Protein AF-A0A1V4QJV8-F1 (afdb_monomer_lite)

Sequence (80 aa):
MADEILSLDEADLSTILSHYKKIMENFQPTPEWERAVVAFFIINAVRVKNNLLQGYILKQNFQCNSHDCPCRTPRLRLVK

Structure (mmCIF, N/CA/C/O backbone):
data_AF-A0A1V4QJV8-F1
#
_entry.id   AF-A0A1V4QJV8-F1
#
loop_
_atom_site.group_PDB
_atom_site.id
_atom_site.type_symbol
_atom_site.label_atom_id
_atom_site.label_alt_id
_atom_site.label_comp_id
_atom_site.label_asym_id
_atom_site.label_entity_id
_atom_site.label_seq_id
_atom_site.pdbx_PDB_ins_code
_atom_site.Cartn_x
_atom_site.Cartn_y
_atom_site.Cartn_z
_atom_site.occupancy
_atom_site.B_iso_or_equiv
_atom_site.auth_seq_id
_atom_site.auth_comp_id
_atom_site.auth_asym_id
_atom_site.auth_atom_id
_atom_site.pdbx_PDB_model_num
ATOM 1 N N . MET A 1 1 ? -10.673 -9.126 -5.192 1.00 67.50 1 MET A N 1
ATOM 2 C CA . MET A 1 1 ? -9.829 -8.350 -4.256 1.00 67.50 1 MET A CA 1
ATOM 3 C C . MET A 1 1 ? -8.334 -8.489 -4.521 1.00 67.50 1 MET A C 1
ATOM 5 O O . MET A 1 1 ? -7.734 -7.491 -4.886 1.00 67.50 1 MET A O 1
ATOM 9 N N . ALA A 1 2 ? -7.701 -9.662 -4.380 1.00 74.94 2 ALA A N 1
ATOM 10 C CA . ALA A 1 2 ? -6.255 -9.777 -4.643 1.00 74.94 2 ALA A CA 1
ATOM 11 C C . ALA A 1 2 ? -5.890 -9.464 -6.109 1.00 74.94 2 ALA A C 1
ATOM 13 O O . ALA A 1 2 ? -5.005 -8.649 -6.355 1.00 74.94 2 ALA A O 1
ATOM 14 N N . ASP A 1 3 ? -6.629 -10.032 -7.066 1.00 82.56 3 ASP A N 1
ATOM 15 C CA . ASP A 1 3 ? -6.408 -9.791 -8.501 1.00 82.56 3 ASP A CA 1
ATOM 16 C C . ASP A 1 3 ? -6.671 -8.336 -8.908 1.00 82.56 3 ASP A C 1
ATOM 18 O O . ASP A 1 3 ? -5.966 -7.785 -9.747 1.00 82.56 3 ASP A O 1
ATOM 22 N N . GLU A 1 4 ? -7.635 -7.682 -8.257 1.00 84.06 4 GLU A N 1
ATOM 23 C CA . GLU A 1 4 ? -7.928 -6.260 -8.470 1.00 84.06 4 GLU A CA 1
ATOM 24 C C . GLU A 1 4 ? -6.731 -5.401 -8.051 1.00 84.06 4 GLU A C 1
ATOM 26 O O . GLU A 1 4 ? -6.261 -4.590 -8.840 1.00 84.06 4 GLU A O 1
ATOM 31 N N . ILE A 1 5 ? -6.165 -5.633 -6.860 1.00 84.00 5 ILE A N 1
ATOM 32 C CA . ILE A 1 5 ? -4.985 -4.895 -6.374 1.00 84.00 5 ILE A CA 1
ATOM 33 C C . ILE A 1 5 ? -3.767 -5.136 -7.279 1.00 84.00 5 ILE A C 1
ATOM 35 O O . ILE A 1 5 ? -2.973 -4.226 -7.500 1.00 84.00 5 ILE A O 1
ATOM 39 N N . LEU A 1 6 ? -3.615 -6.347 -7.822 1.00 86.25 6 LEU A N 1
ATOM 40 C CA . LEU A 1 6 ? -2.523 -6.681 -8.740 1.00 86.25 6 LEU A CA 1
ATOM 41 C C . LEU A 1 6 ? -2.651 -6.016 -10.117 1.00 86.25 6 LEU A C 1
ATOM 43 O O . LEU A 1 6 ? -1.643 -5.904 -10.811 1.00 86.25 6 LEU A O 1
ATOM 47 N N . SER A 1 7 ? -3.859 -5.602 -10.506 1.00 86.62 7 SER A N 1
ATOM 48 C CA . SER A 1 7 ? -4.133 -4.959 -11.798 1.00 86.62 7 SER A CA 1
ATOM 49 C C . SER A 1 7 ? -3.898 -3.444 -11.809 1.00 86.62 7 SER A C 1
ATOM 51 O O . SER A 1 7 ? -3.840 -2.849 -12.882 1.00 86.62 7 SER A O 1
ATOM 53 N N . LEU A 1 8 ? -3.756 -2.829 -10.632 1.00 87.12 8 LEU A N 1
ATOM 54 C CA . LEU A 1 8 ? -3.572 -1.387 -10.481 1.00 87.12 8 LEU A CA 1
ATOM 55 C C . LEU A 1 8 ? -2.147 -0.944 -10.816 1.00 87.12 8 LEU A C 1
ATOM 57 O O . LEU A 1 8 ? -1.174 -1.663 -10.562 1.00 87.12 8 LEU A O 1
ATOM 61 N N . ASP A 1 9 ? -2.027 0.280 -11.327 1.00 88.94 9 ASP A N 1
ATOM 62 C CA . ASP A 1 9 ? -0.734 0.921 -11.526 1.00 88.94 9 ASP A CA 1
ATOM 63 C C . ASP A 1 9 ? -0.171 1.522 -10.219 1.00 88.94 9 ASP A C 1
ATOM 65 O O . ASP A 1 9 ? -0.821 1.566 -9.170 1.00 88.94 9 ASP A O 1
ATOM 69 N N . GLU A 1 10 ? 1.089 1.963 -10.250 1.00 87.81 10 GLU A N 1
ATOM 70 C CA . GLU A 1 10 ? 1.772 2.473 -9.054 1.00 87.81 10 GLU A CA 1
ATOM 71 C C . GLU A 1 10 ? 1.156 3.787 -8.527 1.00 87.81 10 GLU A C 1
ATOM 73 O O . GLU A 1 10 ? 1.217 4.057 -7.322 1.00 87.81 10 GLU A O 1
ATOM 78 N N . ALA A 1 11 ? 0.544 4.600 -9.396 1.00 90.12 11 ALA A N 1
ATOM 79 C CA . ALA A 1 11 ? -0.089 5.858 -9.008 1.00 90.12 11 ALA A CA 1
ATOM 80 C C . ALA A 1 11 ? -1.405 5.599 -8.258 1.00 90.12 11 ALA A C 1
ATOM 82 O O . ALA A 1 11 ? -1.646 6.187 -7.193 1.00 90.12 11 ALA A O 1
ATOM 83 N N . ASP A 1 12 ? -2.202 4.657 -8.754 1.00 91.38 12 ASP A N 1
ATOM 84 C CA . ASP A 1 12 ? -3.433 4.200 -8.120 1.00 91.38 12 ASP A CA 1
ATOM 85 C C . ASP A 1 12 ? -3.141 3.527 -6.777 1.00 91.38 12 ASP A C 1
ATOM 87 O O . ASP A 1 12 ? -3.742 3.876 -5.754 1.00 91.38 12 ASP A O 1
ATOM 91 N N . LEU A 1 13 ? -2.144 2.634 -6.731 1.00 92.81 13 LEU A N 1
ATOM 92 C CA . LEU A 1 13 ? -1.704 1.995 -5.488 1.00 92.81 13 LEU A CA 1
ATOM 93 C C . LEU A 1 13 ? -1.257 3.031 -4.445 1.00 92.81 13 LEU A C 1
ATOM 95 O O . LEU A 1 13 ? -1.585 2.895 -3.266 1.00 92.81 13 LEU A O 1
ATOM 99 N N . SER A 1 14 ? -0.541 4.085 -4.851 1.00 93.00 14 SER A N 1
ATOM 100 C CA . SER A 1 14 ? -0.117 5.169 -3.952 1.00 93.00 14 SER A CA 1
ATOM 101 C C . SER A 1 14 ? -1.303 5.974 -3.404 1.00 93.00 14 SER A C 1
ATOM 103 O O . SER A 1 14 ? -1.349 6.309 -2.212 1.00 93.00 14 SER A O 1
ATOM 105 N N . THR A 1 15 ? -2.293 6.244 -4.256 1.00 94.44 15 THR A N 1
ATOM 106 C CA . THR A 1 15 ? -3.513 6.976 -3.891 1.00 94.44 15 THR A CA 1
ATOM 107 C C . THR A 1 15 ? -4.337 6.194 -2.871 1.00 94.44 15 THR A C 1
ATOM 109 O O . THR A 1 15 ? -4.682 6.720 -1.808 1.00 94.44 15 THR A O 1
ATOM 112 N N . ILE A 1 16 ? -4.589 4.913 -3.145 1.00 92.81 16 ILE A N 1
ATOM 113 C CA . ILE A 1 16 ? -5.380 4.040 -2.271 1.00 92.81 16 ILE A CA 1
ATOM 114 C C . ILE A 1 16 ? -4.636 3.777 -0.954 1.00 92.81 16 ILE A C 1
ATOM 116 O O . ILE A 1 16 ? -5.239 3.837 0.119 1.00 92.81 16 ILE A O 1
ATOM 120 N N . LEU A 1 17 ? -3.314 3.571 -0.992 1.00 94.81 17 LEU A N 1
ATOM 121 C CA . LEU A 1 17 ? -2.509 3.429 0.225 1.00 94.81 17 LEU A CA 1
ATOM 122 C C . LEU A 1 17 ? -2.617 4.672 1.120 1.00 94.81 17 LEU A C 1
ATOM 124 O O . LEU A 1 17 ? -2.761 4.546 2.335 1.00 94.81 17 LEU A O 1
ATOM 128 N N . SER A 1 18 ? -2.583 5.870 0.531 1.00 95.19 18 SER A N 1
ATOM 129 C CA . SER A 1 18 ? -2.716 7.133 1.270 1.00 95.19 18 SER A CA 1
ATOM 130 C C . SER A 1 18 ? -4.091 7.286 1.920 1.00 95.19 18 SER A C 1
ATOM 132 O O . SER A 1 18 ? -4.190 7.823 3.024 1.00 95.19 18 SER A O 1
ATOM 134 N N . HIS A 1 19 ? -5.149 6.798 1.269 1.00 94.25 19 HIS A N 1
ATOM 135 C CA . HIS A 1 19 ? -6.489 6.757 1.850 1.00 94.25 19 HIS A CA 1
ATOM 136 C C . HIS A 1 19 ? -6.532 5.866 3.100 1.00 94.25 19 HIS A C 1
ATOM 138 O O . HIS A 1 19 ? -6.920 6.337 4.170 1.00 94.25 19 HIS A O 1
ATOM 144 N N . TYR A 1 20 ? -6.055 4.621 3.003 1.00 94.31 20 TYR A N 1
ATOM 145 C CA . TYR A 1 20 ? -6.037 3.708 4.151 1.00 94.31 20 TYR A CA 1
ATOM 146 C C . TYR A 1 20 ? -5.094 4.168 5.265 1.00 94.31 20 TYR A C 1
ATOM 148 O O . TYR A 1 20 ? -5.425 4.022 6.439 1.00 94.31 20 TYR A O 1
ATOM 156 N N . LYS A 1 21 ? -3.972 4.812 4.923 1.00 95.06 21 LYS A N 1
ATOM 157 C CA . LYS A 1 21 ? -3.063 5.408 5.907 1.00 95.06 21 LYS A CA 1
ATOM 158 C C . LYS A 1 21 ? -3.771 6.438 6.793 1.00 95.06 21 LYS A C 1
ATOM 160 O O . LYS A 1 21 ? -3.631 6.381 8.008 1.00 95.06 21 LYS A O 1
ATOM 165 N N . LYS A 1 22 ? -4.570 7.334 6.201 1.00 95.25 22 LYS A N 1
ATOM 166 C CA . LYS A 1 22 ? -5.342 8.339 6.956 1.00 95.25 22 LYS A CA 1
ATOM 167 C C . LYS A 1 22 ? -6.349 7.704 7.915 1.00 95.25 22 LYS A C 1
ATOM 169 O O . LYS A 1 22 ? -6.557 8.217 9.007 1.00 95.25 22 LYS A O 1
ATOM 174 N N . ILE A 1 23 ? -6.966 6.590 7.516 1.00 92.50 23 ILE A N 1
ATOM 175 C CA . ILE A 1 23 ? -7.881 5.837 8.387 1.00 92.50 23 ILE A CA 1
ATOM 176 C C . ILE A 1 23 ? -7.103 5.223 9.556 1.00 92.50 23 ILE A C 1
ATOM 178 O O . ILE A 1 23 ? -7.534 5.330 10.699 1.00 92.50 23 ILE A O 1
ATOM 182 N N . MET A 1 24 ? -5.936 4.632 9.286 1.00 92.69 24 MET A N 1
ATOM 183 C CA . MET A 1 24 ? -5.092 4.021 10.316 1.00 92.69 24 MET A CA 1
ATOM 184 C C . MET A 1 24 ? -4.565 5.021 11.349 1.00 92.69 24 MET A C 1
ATOM 186 O O . MET A 1 24 ? -4.465 4.670 12.522 1.00 92.69 24 MET A O 1
ATOM 190 N N . GLU A 1 25 ? -4.230 6.244 10.926 1.00 93.56 25 GLU A N 1
ATOM 191 C CA . GLU A 1 25 ? -3.744 7.320 11.805 1.00 93.56 25 GLU A CA 1
ATOM 192 C C . GLU A 1 25 ? -4.764 7.699 12.891 1.00 93.56 25 GLU A C 1
ATOM 194 O O . GLU A 1 25 ? -4.377 8.118 13.982 1.00 93.56 25 GLU A O 1
ATOM 199 N N . ASN A 1 26 ? -6.058 7.499 12.631 1.00 92.44 26 ASN A N 1
ATOM 200 C CA . ASN A 1 26 ? -7.114 7.650 13.622 1.00 92.44 26 ASN A CA 1
ATOM 201 C C . ASN A 1 26 ? -7.461 6.287 14.236 1.00 92.44 26 ASN A C 1
ATOM 203 O O . ASN A 1 26 ? -8.334 5.574 13.739 1.00 92.44 26 ASN A O 1
ATOM 207 N N . PHE A 1 27 ? -6.761 5.909 15.308 1.00 91.44 27 PHE A N 1
ATOM 208 C CA . PHE A 1 27 ? -6.972 4.619 15.964 1.00 91.44 27 PHE A CA 1
ATOM 209 C C . PHE A 1 27 ? -8.416 4.463 16.461 1.00 91.44 27 PHE A C 1
ATOM 211 O O . PHE A 1 27 ? -8.860 5.164 17.371 1.00 91.44 27 PHE A O 1
ATOM 218 N N . GLN A 1 28 ? -9.124 3.494 15.886 1.00 91.44 28 GLN A N 1
ATOM 219 C CA . GLN A 1 28 ? -10.439 3.053 16.331 1.00 91.44 28 GLN A CA 1
ATOM 220 C C . GLN A 1 28 ? -10.456 1.525 16.285 1.00 91.44 28 GLN A C 1
ATOM 222 O O . GLN A 1 28 ? -10.269 0.976 15.212 1.00 91.44 28 GLN A O 1
ATOM 227 N N . PRO A 1 29 ? -10.661 0.795 17.389 1.00 90.19 29 PRO A N 1
ATOM 228 C CA . PRO A 1 29 ? -10.656 -0.668 17.373 1.00 90.19 29 PRO A CA 1
ATOM 229 C C . PRO A 1 29 ? -11.992 -1.214 16.841 1.00 90.19 29 PRO A C 1
ATOM 231 O O . PRO A 1 29 ? -12.744 -1.875 17.554 1.00 90.19 29 PRO A O 1
ATOM 234 N N . THR A 1 30 ? -12.322 -0.870 15.597 1.00 96.00 30 THR A N 1
ATOM 235 C CA . THR A 1 30 ? -13.520 -1.324 14.890 1.00 96.00 30 THR A CA 1
ATOM 236 C C . THR A 1 30 ? -13.143 -2.308 13.782 1.00 96.00 30 THR A C 1
ATOM 238 O O . THR A 1 30 ? -12.033 -2.237 13.242 1.00 96.00 30 THR A O 1
ATOM 241 N N . PRO A 1 31 ? -14.060 -3.205 13.378 1.00 95.44 31 PRO A N 1
ATOM 242 C CA . PRO A 1 31 ? -13.822 -4.109 12.255 1.00 95.44 31 PRO A CA 1
ATOM 243 C C . PRO A 1 31 ? -13.430 -3.377 10.964 1.00 95.44 31 PRO A C 1
ATOM 245 O O . PRO A 1 31 ? -12.661 -3.894 10.157 1.00 95.44 31 PRO A O 1
ATOM 248 N N . GLU A 1 32 ? -13.951 -2.171 10.742 1.00 91.44 32 GLU A N 1
ATOM 249 C CA . GLU A 1 32 ? -13.634 -1.341 9.580 1.00 91.44 32 GLU A CA 1
ATOM 250 C C . GLU A 1 32 ? -12.190 -0.839 9.621 1.00 91.44 32 GLU A C 1
ATOM 252 O O . GLU A 1 32 ? -11.500 -0.859 8.599 1.00 91.44 32 GLU A O 1
ATOM 257 N N . TRP A 1 33 ? -11.715 -0.429 10.796 1.00 95.75 33 TRP A N 1
ATOM 258 C CA . TRP A 1 33 ? -10.331 -0.012 10.980 1.00 95.75 33 TRP A CA 1
ATOM 259 C C . TRP A 1 33 ? -9.370 -1.190 10.813 1.00 95.75 33 TRP A C 1
ATOM 261 O O . TRP A 1 33 ? -8.383 -1.069 10.092 1.00 95.75 33 TRP A O 1
ATOM 271 N N . GLU A 1 34 ? -9.686 -2.361 11.374 1.00 94.88 34 GLU A N 1
ATOM 272 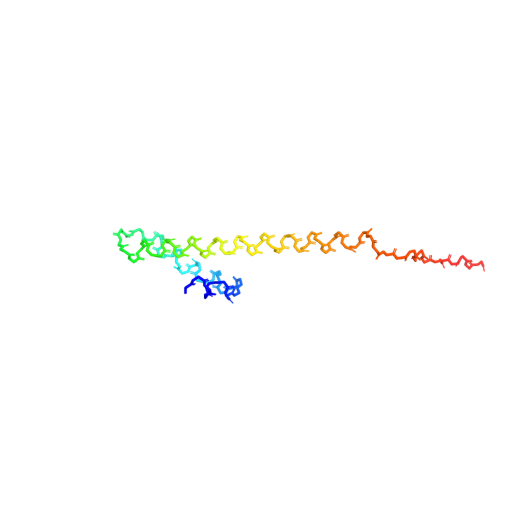C CA . GLU A 1 34 ? -8.881 -3.573 11.169 1.00 94.88 34 GLU A CA 1
ATOM 273 C C . GLU A 1 34 ? -8.792 -3.945 9.681 1.00 94.88 34 GLU A C 1
ATOM 275 O O . GLU A 1 34 ? -7.708 -4.239 9.171 1.00 94.88 34 GLU A O 1
ATOM 280 N N . ARG A 1 35 ? -9.906 -3.853 8.939 1.00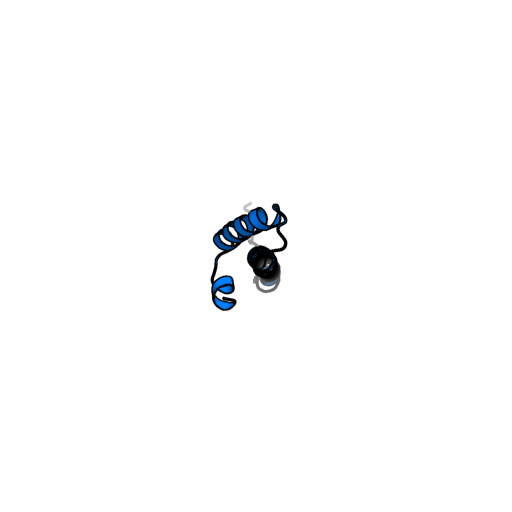 93.94 35 ARG A N 1
ATOM 281 C CA . ARG A 1 35 ? -9.912 -4.043 7.477 1.00 93.94 35 ARG A CA 1
ATOM 282 C C . ARG A 1 35 ? -9.034 -3.018 6.763 1.00 93.94 35 ARG A C 1
ATOM 284 O O . ARG A 1 35 ? -8.321 -3.393 5.834 1.00 93.94 35 ARG A O 1
ATOM 291 N N . ALA A 1 36 ? -9.064 -1.752 7.183 1.00 94.00 36 ALA A N 1
ATOM 292 C CA . ALA A 1 36 ? -8.213 -0.704 6.623 1.00 94.00 36 ALA A CA 1
ATOM 293 C C . ALA A 1 36 ? -6.721 -0.990 6.861 1.00 94.00 36 ALA A C 1
ATOM 295 O O . ALA A 1 36 ? -5.916 -0.828 5.943 1.00 94.00 36 ALA A O 1
ATOM 296 N N . VAL A 1 37 ? -6.363 -1.485 8.049 1.00 94.81 37 VAL A N 1
ATOM 297 C CA . VAL A 1 37 ? -4.996 -1.914 8.377 1.00 94.81 37 VAL A CA 1
ATOM 298 C C . VAL A 1 37 ? -4.552 -3.062 7.473 1.00 94.81 37 VAL A C 1
ATOM 300 O O . VAL A 1 37 ? -3.489 -2.992 6.856 1.00 94.81 37 VAL A O 1
ATOM 303 N N . VAL A 1 38 ? -5.372 -4.108 7.337 1.00 94.75 38 VAL A N 1
ATOM 304 C CA . VAL A 1 38 ? -5.059 -5.253 6.467 1.00 94.75 38 VAL A CA 1
ATOM 305 C C . VAL A 1 38 ? -4.906 -4.807 5.009 1.00 94.75 38 VAL A C 1
ATOM 307 O O . VAL A 1 38 ? -3.926 -5.174 4.356 1.00 94.75 38 VAL A O 1
ATOM 310 N N . ALA A 1 39 ? -5.821 -3.974 4.504 1.00 92.81 39 ALA A N 1
ATOM 311 C CA . ALA A 1 39 ? -5.757 -3.439 3.145 1.00 92.81 39 ALA A CA 1
ATOM 312 C C . ALA A 1 39 ? -4.476 -2.625 2.910 1.00 92.81 39 ALA A C 1
ATOM 314 O O . ALA A 1 39 ? -3.793 -2.836 1.906 1.00 92.81 39 ALA A O 1
ATOM 315 N N . PHE A 1 40 ? -4.101 -1.759 3.857 1.00 95.19 40 PHE A N 1
ATOM 316 C CA . PHE A 1 40 ? -2.854 -0.997 3.803 1.00 95.19 40 PHE A CA 1
ATOM 317 C C . PHE A 1 40 ? -1.633 -1.911 3.646 1.00 95.19 40 PHE A C 1
ATOM 319 O O . PHE A 1 40 ? -0.801 -1.684 2.765 1.00 95.19 40 PHE A O 1
ATOM 326 N N . PHE A 1 41 ? -1.534 -2.976 4.448 1.00 95.38 41 PHE A N 1
ATOM 327 C CA . PHE A 1 41 ? -0.400 -3.899 4.374 1.00 95.38 41 PHE A CA 1
ATOM 328 C C . PHE A 1 41 ? -0.363 -4.701 3.071 1.00 95.38 41 PHE A C 1
ATOM 330 O O . PHE A 1 41 ? 0.717 -4.862 2.500 1.00 95.38 41 PHE A O 1
ATOM 337 N N . ILE A 1 42 ? -1.513 -5.158 2.565 1.00 94.56 42 ILE A N 1
ATOM 338 C CA . ILE A 1 42 ? -1.587 -5.871 1.280 1.00 94.56 42 ILE A CA 1
ATOM 339 C C . ILE A 1 42 ? -1.122 -4.960 0.137 1.00 94.56 42 ILE A C 1
ATOM 341 O O . ILE A 1 42 ? -0.266 -5.354 -0.655 1.00 94.56 42 ILE A O 1
ATOM 345 N N . ILE A 1 43 ? -1.631 -3.727 0.072 1.00 94.00 43 ILE A N 1
ATOM 346 C CA . ILE A 1 43 ? -1.251 -2.755 -0.964 1.00 94.00 43 ILE A CA 1
ATOM 347 C C . ILE A 1 43 ? 0.243 -2.440 -0.872 1.00 94.00 43 ILE A C 1
ATOM 349 O O . ILE A 1 43 ? 0.950 -2.455 -1.880 1.00 94.00 43 ILE A O 1
ATOM 353 N N . ASN A 1 44 ? 0.753 -2.207 0.339 1.00 94.94 44 ASN A N 1
ATOM 354 C CA . ASN A 1 44 ? 2.170 -1.936 0.547 1.00 94.94 44 ASN A CA 1
ATOM 355 C C . ASN A 1 44 ? 3.054 -3.113 0.095 1.00 94.94 44 ASN A C 1
ATOM 357 O O . ASN A 1 44 ? 4.081 -2.898 -0.547 1.00 94.94 44 ASN A O 1
ATOM 361 N N . ALA A 1 45 ? 2.639 -4.356 0.358 1.00 94.56 45 ALA A N 1
ATOM 362 C CA . ALA A 1 45 ? 3.350 -5.544 -0.110 1.00 94.56 45 ALA A CA 1
ATOM 363 C C . ALA A 1 45 ? 3.412 -5.617 -1.646 1.00 94.56 45 ALA A C 1
ATOM 365 O O . ALA A 1 45 ? 4.469 -5.920 -2.204 1.00 94.56 45 ALA A O 1
ATOM 366 N N . VAL A 1 46 ? 2.318 -5.282 -2.341 1.00 93.94 46 VAL A N 1
ATOM 367 C CA . VAL A 1 46 ? 2.291 -5.236 -3.813 1.00 93.94 46 VAL A CA 1
ATOM 368 C C . VAL A 1 46 ? 3.241 -4.168 -4.356 1.00 93.94 46 VAL A C 1
ATOM 370 O O . VAL A 1 46 ? 4.013 -4.461 -5.267 1.00 93.94 46 VAL A O 1
ATOM 373 N N . ARG A 1 47 ? 3.276 -2.972 -3.759 1.00 94.12 47 ARG A N 1
ATOM 374 C CA . ARG A 1 47 ? 4.221 -1.908 -4.149 1.00 94.12 47 ARG A CA 1
ATOM 375 C C . ARG A 1 47 ? 5.678 -2.320 -3.946 1.00 94.12 47 ARG A C 1
ATOM 377 O O . ARG A 1 47 ? 6.510 -2.133 -4.830 1.00 94.12 47 ARG A O 1
ATOM 384 N N . VAL A 1 48 ? 6.000 -2.937 -2.805 1.00 94.12 48 VAL A N 1
ATOM 385 C CA . VAL A 1 48 ? 7.349 -3.471 -2.545 1.00 94.12 48 VAL A CA 1
ATOM 386 C C . VAL A 1 48 ? 7.722 -4.524 -3.591 1.00 94.12 48 VAL A C 1
ATOM 388 O O . VAL A 1 48 ? 8.804 -4.441 -4.172 1.00 94.12 48 VAL A O 1
ATOM 391 N N . LYS A 1 49 ? 6.820 -5.466 -3.896 1.00 94.19 49 LYS A N 1
ATOM 392 C CA . LYS A 1 49 ? 7.012 -6.459 -4.966 1.00 94.19 49 LYS A CA 1
ATOM 393 C C . LYS A 1 49 ? 7.288 -5.782 -6.316 1.00 94.19 49 LYS A C 1
ATOM 395 O O . LYS A 1 49 ? 8.226 -6.175 -7.009 1.00 94.19 49 LYS A O 1
ATOM 400 N N . ASN A 1 50 ? 6.511 -4.762 -6.681 1.00 92.50 50 ASN A N 1
ATOM 401 C CA . ASN A 1 50 ? 6.676 -4.033 -7.940 1.00 92.50 50 ASN A CA 1
ATOM 402 C C . ASN A 1 50 ? 8.035 -3.321 -8.015 1.00 92.50 50 ASN A C 1
ATOM 404 O O . ASN A 1 50 ? 8.711 -3.399 -9.040 1.00 92.50 50 ASN A O 1
ATOM 408 N N . ASN A 1 51 ? 8.474 -2.688 -6.927 1.00 91.44 51 ASN A N 1
ATOM 409 C CA . ASN A 1 51 ? 9.783 -2.035 -6.854 1.00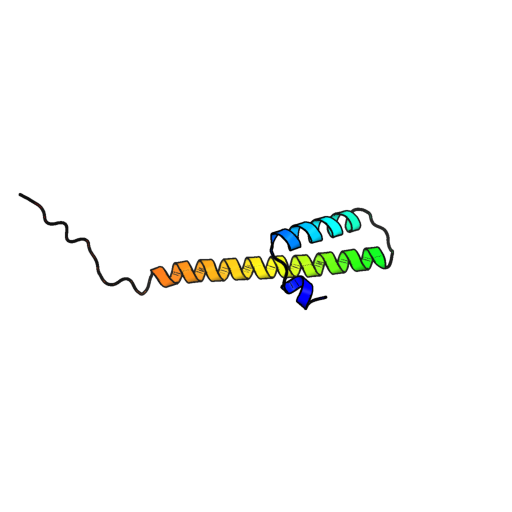 91.44 51 ASN A CA 1
ATOM 410 C C . ASN A 1 51 ? 10.945 -3.033 -6.952 1.00 91.44 51 ASN A C 1
ATOM 412 O O . ASN A 1 51 ? 11.938 -2.764 -7.631 1.00 91.44 51 ASN A O 1
ATOM 416 N N . LEU A 1 52 ? 10.820 -4.209 -6.327 1.00 92.94 52 LEU A N 1
ATOM 417 C CA . LEU A 1 52 ? 11.810 -5.279 -6.463 1.00 92.94 52 LEU A CA 1
ATOM 418 C C . LEU A 1 52 ? 11.925 -5.743 -7.919 1.00 92.94 52 LEU A C 1
ATOM 420 O O . LEU A 1 52 ? 13.035 -5.839 -8.440 1.00 92.94 52 LEU A O 1
ATOM 424 N N . LEU A 1 53 ? 10.792 -5.981 -8.588 1.00 90.25 53 LEU A N 1
ATOM 425 C CA . LEU A 1 53 ? 10.767 -6.400 -9.990 1.00 90.25 53 LEU A CA 1
ATOM 426 C C . LEU A 1 53 ? 11.403 -5.351 -10.911 1.00 90.25 53 LEU A C 1
ATOM 428 O O . LEU A 1 53 ? 12.246 -5.701 -11.735 1.00 90.25 53 LEU A O 1
ATOM 432 N N . GLN A 1 54 ? 11.068 -4.070 -10.733 1.00 88.44 54 GLN A N 1
ATOM 433 C CA . GLN A 1 54 ? 11.708 -2.970 -11.464 1.00 88.44 54 GLN A CA 1
ATOM 434 C C . GLN A 1 54 ? 13.228 -2.970 -11.255 1.00 88.44 54 GLN A C 1
ATOM 436 O O . GLN A 1 54 ? 13.985 -2.875 -12.219 1.00 88.44 54 GLN A O 1
ATOM 441 N N . GLY A 1 55 ? 13.689 -3.155 -10.015 1.00 90.81 55 GLY A N 1
ATOM 442 C CA . GLY A 1 55 ? 15.113 -3.266 -9.700 1.00 90.81 55 GLY A CA 1
ATOM 443 C C . GLY A 1 55 ? 15.807 -4.432 -10.414 1.00 90.81 55 GLY A C 1
ATOM 444 O O . GLY A 1 55 ? 16.922 -4.266 -10.911 1.00 90.81 55 GLY A O 1
ATOM 445 N N . TYR A 1 56 ? 15.158 -5.598 -10.507 1.00 90.75 56 TYR A N 1
ATOM 446 C CA . TYR A 1 56 ? 15.683 -6.745 -11.257 1.00 90.75 56 TYR A CA 1
ATOM 447 C C . TYR A 1 56 ? 15.738 -6.481 -12.765 1.00 90.75 56 TYR A C 1
ATOM 449 O O . TYR A 1 56 ? 16.771 -6.739 -13.381 1.00 90.75 56 TYR A O 1
ATOM 457 N N . ILE A 1 57 ? 14.676 -5.917 -13.344 1.00 89.06 57 ILE A N 1
ATOM 458 C CA . ILE A 1 57 ? 14.612 -5.581 -14.775 1.00 89.06 57 ILE A CA 1
ATOM 459 C C . ILE A 1 57 ? 15.705 -4.571 -15.140 1.00 89.06 57 ILE A C 1
ATOM 461 O O . ILE A 1 57 ? 16.422 -4.766 -16.119 1.00 89.06 57 ILE A O 1
ATOM 465 N N . LEU A 1 58 ? 15.889 -3.517 -14.337 1.00 86.56 58 LEU A N 1
ATOM 466 C CA . LEU A 1 58 ? 16.957 -2.539 -14.554 1.00 86.56 58 LEU A CA 1
ATOM 467 C C . LEU A 1 58 ? 18.333 -3.219 -14.548 1.00 86.56 58 LEU A C 1
ATOM 469 O O . LEU A 1 58 ? 19.100 -3.041 -15.491 1.00 86.56 58 LEU A O 1
ATOM 473 N N . LYS A 1 59 ? 18.628 -4.059 -13.546 1.00 83.75 59 LYS A N 1
ATOM 474 C CA . LYS A 1 59 ? 19.897 -4.811 -13.469 1.00 83.75 59 LYS A CA 1
ATOM 475 C C . LYS A 1 59 ? 20.115 -5.737 -14.670 1.00 83.75 59 LYS A C 1
ATOM 477 O O . LYS A 1 59 ? 21.235 -5.807 -15.171 1.00 83.75 59 LYS A O 1
ATOM 482 N N . GLN A 1 60 ? 19.067 -6.408 -15.147 1.00 78.00 60 GLN A N 1
ATOM 483 C CA . GLN A 1 60 ? 19.139 -7.271 -16.328 1.00 78.00 60 GLN A CA 1
ATOM 484 C C . GLN A 1 60 ? 19.425 -6.465 -17.603 1.00 78.00 60 GLN A C 1
ATOM 486 O O . GLN A 1 60 ? 20.311 -6.834 -18.371 1.00 78.00 60 GLN A O 1
ATOM 491 N N . ASN A 1 61 ? 18.763 -5.320 -17.789 1.00 68.81 61 ASN A N 1
ATOM 492 C CA . ASN A 1 61 ? 19.027 -4.416 -18.914 1.00 68.81 61 ASN A CA 1
ATOM 493 C C . ASN A 1 61 ? 20.464 -3.861 -18.901 1.00 68.81 61 ASN A C 1
ATOM 495 O O . ASN A 1 61 ? 21.061 -3.673 -19.959 1.00 68.81 61 ASN A O 1
ATOM 499 N N . PHE A 1 62 ? 21.058 -3.642 -17.721 1.00 59.56 62 PHE A N 1
ATOM 500 C CA . PHE A 1 62 ? 22.473 -3.269 -17.614 1.00 59.56 62 PHE A CA 1
ATOM 501 C C . PHE A 1 62 ? 23.431 -4.434 -17.926 1.00 59.56 62 PHE A C 1
ATOM 503 O O . PHE A 1 62 ? 24.489 -4.192 -18.501 1.00 59.56 62 PHE A O 1
ATOM 510 N N . GLN A 1 63 ? 23.071 -5.684 -17.612 1.00 54.62 63 GLN A N 1
ATOM 511 C CA . GLN A 1 63 ? 23.896 -6.868 -17.908 1.00 54.62 63 GLN A CA 1
ATOM 512 C C . GLN A 1 63 ? 23.844 -7.297 -19.385 1.00 54.62 63 GLN A C 1
ATOM 514 O O . GLN A 1 63 ? 24.859 -7.728 -19.933 1.00 54.62 63 GLN A O 1
ATOM 519 N N . CYS A 1 64 ? 22.712 -7.117 -20.073 1.00 46.50 64 CYS A N 1
ATOM 520 C CA . CYS A 1 64 ? 22.589 -7.409 -21.508 1.00 46.50 64 CYS A CA 1
ATOM 521 C C . CYS A 1 64 ? 23.341 -6.415 -22.416 1.00 46.50 64 CYS A C 1
ATOM 523 O O . CYS A 1 64 ? 23.515 -6.692 -23.597 1.00 46.50 64 CYS A O 1
ATOM 525 N N . ASN A 1 65 ? 23.873 -5.314 -21.876 1.00 48.44 65 ASN A N 1
ATOM 526 C CA . ASN A 1 65 ? 24.784 -4.420 -22.601 1.00 48.44 65 ASN A CA 1
ATOM 527 C C . ASN A 1 65 ? 26.262 -4.850 -22.528 1.00 48.44 65 ASN A C 1
ATOM 529 O O . ASN A 1 65 ? 27.121 -4.164 -23.078 1.00 48.44 65 ASN A O 1
ATOM 533 N N . SER A 1 66 ? 26.589 -5.949 -21.838 1.00 51.91 66 SER A N 1
ATOM 534 C CA . SER A 1 66 ? 27.985 -6.360 -21.614 1.00 51.91 66 SER A CA 1
ATOM 535 C C . SER A 1 66 ? 28.424 -7.601 -22.393 1.00 51.91 66 SER A C 1
ATOM 537 O O . SER A 1 66 ? 29.620 -7.87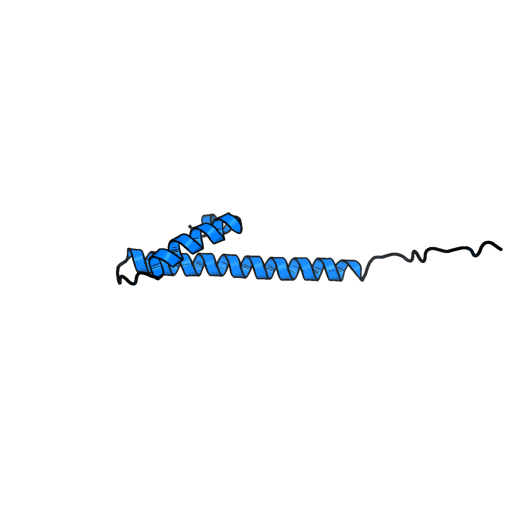2 -22.420 1.00 51.91 66 SER A O 1
ATOM 539 N N . HIS A 1 67 ? 27.510 -8.340 -23.038 1.00 51.38 67 HIS A N 1
ATOM 540 C CA . HIS A 1 67 ? 27.870 -9.614 -23.679 1.00 51.38 67 HIS A CA 1
ATOM 541 C C . HIS A 1 67 ? 27.375 -9.850 -25.109 1.00 51.38 67 HIS A C 1
ATOM 543 O O . HIS A 1 67 ? 27.688 -10.899 -25.653 1.00 51.38 67 HIS A O 1
ATOM 549 N N . ASP A 1 68 ? 26.765 -8.858 -25.761 1.00 52.28 68 ASP A N 1
ATOM 550 C CA . ASP A 1 68 ? 26.692 -8.814 -27.227 1.00 52.28 68 ASP A CA 1
ATOM 551 C C . ASP A 1 68 ? 26.830 -7.369 -27.720 1.00 52.28 68 ASP A C 1
ATOM 553 O O . ASP A 1 68 ? 25.859 -6.660 -27.971 1.00 52.28 68 ASP A O 1
ATOM 557 N N . CYS A 1 69 ? 28.073 -6.913 -27.875 1.00 49.09 69 CYS A N 1
ATOM 558 C CA . CYS A 1 69 ? 28.366 -5.792 -28.759 1.00 49.09 69 CYS A CA 1
ATOM 559 C C . CYS A 1 69 ? 29.542 -6.209 -29.653 1.00 49.09 69 CYS A C 1
ATOM 561 O O . CYS A 1 69 ? 30.670 -6.324 -29.161 1.00 49.09 69 CYS A O 1
ATOM 563 N N . PRO A 1 70 ? 29.315 -6.505 -30.948 1.00 50.75 70 PRO A N 1
ATOM 564 C CA . PRO A 1 70 ? 30.389 -6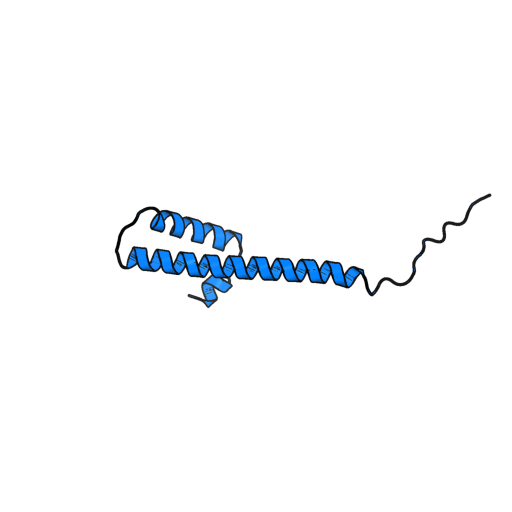.900 -31.838 1.00 50.75 70 PRO A CA 1
ATOM 565 C C . PRO A 1 70 ? 31.304 -5.694 -32.032 1.00 50.75 70 PRO A C 1
ATOM 567 O O . PRO A 1 70 ? 30.842 -4.614 -32.398 1.00 50.75 70 PRO A O 1
ATOM 570 N N . CYS A 1 71 ? 32.599 -5.896 -31.788 1.00 53.03 71 CYS A N 1
ATOM 571 C CA . CYS A 1 71 ? 33.718 -5.055 -32.200 1.00 53.03 71 CYS A CA 1
ATOM 572 C C . CYS A 1 71 ? 33.357 -3.989 -33.253 1.00 53.03 71 CYS A C 1
ATOM 574 O O . CYS A 1 71 ? 33.440 -4.225 -34.458 1.00 53.03 71 CYS A O 1
ATOM 576 N N . ARG A 1 72 ? 33.027 -2.776 -32.811 1.00 52.66 72 ARG A N 1
ATOM 577 C CA . ARG A 1 72 ? 33.146 -1.573 -33.635 1.00 52.66 72 ARG A CA 1
ATOM 578 C C . ARG A 1 72 ? 33.988 -0.572 -32.876 1.00 52.66 72 ARG A C 1
ATOM 580 O O . ARG A 1 72 ? 33.504 0.450 -32.412 1.00 52.66 72 ARG A O 1
ATOM 587 N N . THR A 1 73 ? 35.285 -0.859 -32.785 1.00 58.88 73 THR A N 1
ATOM 588 C CA . THR A 1 73 ? 36.261 0.228 -32.713 1.00 58.88 73 THR A CA 1
ATOM 589 C C . THR A 1 73 ? 35.947 1.164 -33.883 1.00 58.88 73 THR A C 1
ATOM 591 O O . THR A 1 73 ? 36.019 0.702 -35.031 1.00 58.88 73 THR A O 1
ATOM 594 N N . PRO A 1 74 ? 35.568 2.436 -33.670 1.00 59.88 74 PRO A N 1
ATOM 595 C CA . PRO A 1 74 ? 35.551 3.373 -34.774 1.00 59.88 74 PRO A CA 1
ATOM 596 C C . PRO A 1 74 ? 36.998 3.465 -35.260 1.00 59.88 74 PRO A C 1
ATOM 598 O O . PRO A 1 74 ? 37.877 3.955 -34.555 1.00 59.88 74 PRO A O 1
ATOM 601 N N . ARG A 1 75 ? 37.276 2.901 -36.441 1.00 61.91 75 ARG A N 1
ATOM 602 C CA . ARG A 1 75 ? 38.570 3.048 -37.113 1.00 61.91 75 ARG A CA 1
ATOM 603 C C . ARG A 1 75 ? 38.682 4.508 -37.545 1.00 61.91 75 ARG A C 1
ATOM 605 O O . ARG A 1 75 ? 38.352 4.856 -38.676 1.00 61.91 75 ARG A O 1
ATOM 612 N N . LEU A 1 76 ? 39.117 5.365 -36.630 1.00 72.69 76 LEU A N 1
ATOM 613 C CA . LEU A 1 76 ? 39.535 6.714 -36.967 1.00 72.69 76 LEU A CA 1
ATOM 614 C C . LEU A 1 76 ? 40.821 6.582 -37.785 1.00 72.69 76 LEU A C 1
ATOM 616 O O . LEU A 1 76 ? 41.836 6.086 -37.298 1.00 72.69 76 LEU A O 1
ATOM 620 N N . ARG A 1 77 ? 40.751 6.948 -39.067 1.00 66.81 77 ARG A N 1
ATOM 621 C CA . ARG A 1 77 ? 41.939 7.061 -39.913 1.00 66.81 77 ARG A CA 1
ATOM 622 C C . ARG A 1 77 ? 42.553 8.427 -39.653 1.00 66.81 77 ARG A C 1
ATOM 624 O O . ARG A 1 77 ? 41.877 9.439 -39.816 1.00 6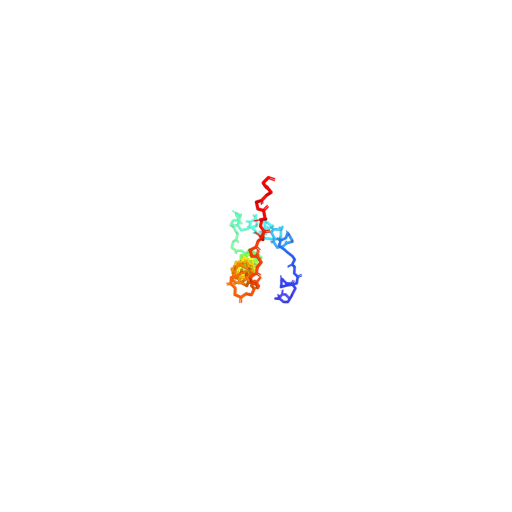6.81 77 ARG A O 1
ATOM 631 N N . LEU A 1 78 ? 43.822 8.438 -39.257 1.00 71.75 78 LEU A N 1
ATOM 632 C CA . LEU A 1 78 ? 44.620 9.654 -39.195 1.00 71.75 78 LEU A CA 1
ATOM 633 C C . LEU A 1 78 ? 44.762 10.195 -40.625 1.00 71.75 78 LEU A C 1
ATOM 635 O O . LEU A 1 78 ? 45.373 9.543 -41.473 1.00 71.75 78 LEU A O 1
ATOM 639 N N . VAL A 1 79 ? 44.148 11.343 -40.901 1.00 58.06 79 VAL A N 1
ATOM 640 C CA . VAL A 1 79 ? 44.379 12.096 -42.137 1.00 58.06 79 VAL A CA 1
ATOM 641 C C . VAL A 1 79 ? 45.672 12.879 -41.930 1.00 58.06 79 VAL A C 1
ATOM 643 O O . VAL A 1 79 ? 45.800 13.592 -40.935 1.00 58.06 79 VAL A O 1
ATOM 646 N N . LYS A 1 80 ? 46.640 12.658 -42.818 1.00 56.62 80 LYS A N 1
ATOM 647 C CA . LYS A 1 80 ? 47.926 13.355 -42.841 1.00 56.62 80 LYS A CA 1
ATOM 648 C C . LYS A 1 80 ? 47.844 14.566 -43.756 1.00 56.62 80 LYS A C 1
ATOM 650 O O . LYS A 1 80 ? 47.138 14.448 -44.782 1.00 56.62 80 LYS A O 1
#

Foldseek 3Di:
DLVVLLPDDPVVLVVLLVVLVVLQVPDDPDPVNVVSVVSNVSSVVSNVVVVVVVVVVVVVVVVVVPPDDPDDPPPDDDDD

Secondary structure (DSSP, 8-state):
-HHHHHHS-HHHHHHHHHHHHHHHHS---SHHHHHHHHHHHHHHHHHHHHHHHHHHHHHHHHHTTSS-------------

pLDDT: mean 82.58, std 15.77, range [46.5, 96.0]

Radius of gyration: 23.47 Å; chains: 1; bounding box: 62×23×60 Å